Protein AF-A0A0G0PL62-F1 (afdb_monomer)

Radius of gyration: 11.69 Å; Cα contacts (8 Å, |Δi|>4): 25; chains: 1; bounding box: 22×27×32 Å

Structure (mmCIF, N/CA/C/O backbone):
data_AF-A0A0G0PL62-F1
#
_entry.id   AF-A0A0G0PL62-F1
#
loop_
_atom_site.group_PDB
_atom_site.id
_atom_site.type_symbol
_atom_site.label_atom_id
_atom_site.label_alt_id
_atom_site.label_comp_id
_atom_site.label_asym_id
_atom_site.label_entity_id
_atom_site.label_seq_id
_atom_site.pdbx_PDB_ins_code
_atom_site.Cartn_x
_atom_site.Cartn_y
_atom_site.Cartn_z
_atom_site.occupancy
_atom_site.B_iso_or_equiv
_atom_site.auth_seq_id
_atom_site.auth_comp_id
_atom_site.auth_asym_id
_atom_site.auth_atom_id
_atom_site.pdbx_PDB_model_num
ATOM 1 N N . PRO A 1 1 ? 9.866 8.590 -11.134 1.00 62.72 1 PRO A N 1
ATOM 2 C CA . PRO A 1 1 ? 10.222 7.275 -10.551 1.00 62.72 1 PRO A CA 1
ATOM 3 C C . PRO A 1 1 ? 10.185 7.216 -9.013 1.00 62.72 1 PRO A C 1
ATOM 5 O O . PRO A 1 1 ? 9.629 6.265 -8.483 1.00 62.72 1 PRO A O 1
ATOM 8 N N . VAL A 1 2 ? 10.760 8.190 -8.286 1.00 78.88 2 VAL A N 1
ATOM 9 C CA . VAL A 1 2 ? 10.639 8.263 -6.806 1.00 78.88 2 VAL A CA 1
ATOM 10 C C . VAL A 1 2 ? 9.396 9.051 -6.396 1.00 78.88 2 VAL A C 1
ATOM 12 O O . VAL A 1 2 ? 8.589 8.555 -5.623 1.00 78.88 2 VAL A O 1
ATOM 15 N N . GLN A 1 3 ? 9.196 10.224 -6.996 1.00 88.38 3 GLN A N 1
ATOM 16 C CA . GLN A 1 3 ? 8.081 11.114 -6.668 1.00 88.38 3 GLN A CA 1
ATOM 17 C C . GLN A 1 3 ? 6.705 10.463 -6.896 1.00 88.38 3 GLN A C 1
ATOM 19 O O . GLN A 1 3 ? 5.853 10.500 -6.021 1.00 88.38 3 GLN A O 1
ATOM 24 N N . GLU A 1 4 ? 6.513 9.767 -8.020 1.00 86.75 4 GLU A N 1
ATOM 25 C CA . GLU A 1 4 ? 5.264 9.035 -8.302 1.00 86.75 4 GLU A CA 1
ATOM 26 C C . GLU A 1 4 ? 5.016 7.906 -7.282 1.00 86.75 4 GLU A C 1
ATOM 28 O O . GLU A 1 4 ? 3.884 7.653 -6.874 1.00 86.75 4 GLU A O 1
ATOM 33 N N . ALA A 1 5 ? 6.078 7.239 -6.818 1.00 86.56 5 ALA A N 1
ATOM 34 C CA . ALA A 1 5 ? 5.966 6.205 -5.793 1.00 86.56 5 ALA A CA 1
ATOM 35 C C . ALA A 1 5 ? 5.603 6.801 -4.421 1.00 86.56 5 ALA A C 1
ATOM 37 O O . ALA A 1 5 ? 4.797 6.221 -3.694 1.00 86.56 5 ALA A O 1
ATOM 38 N N . GLU A 1 6 ? 6.156 7.968 -4.078 1.00 91.56 6 GLU A N 1
ATOM 39 C CA . GLU A 1 6 ? 5.806 8.722 -2.868 1.00 91.5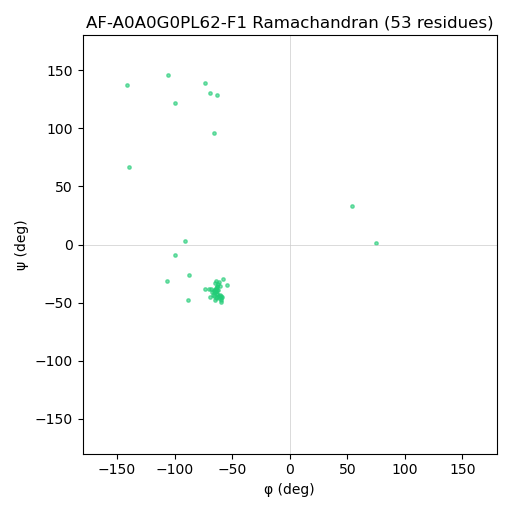6 6 GLU A CA 1
ATOM 40 C C . GLU A 1 6 ? 4.354 9.216 -2.904 1.00 91.56 6 GLU A C 1
ATOM 42 O O . GLU A 1 6 ? 3.652 9.150 -1.892 1.00 91.56 6 GLU A O 1
ATOM 47 N N . GLU A 1 7 ? 3.870 9.652 -4.067 1.00 91.81 7 GLU A N 1
ATOM 48 C CA . GLU A 1 7 ? 2.475 10.054 -4.274 1.00 91.81 7 GLU A CA 1
ATOM 49 C C . GLU A 1 7 ? 1.514 8.874 -4.082 1.00 91.81 7 GLU A C 1
ATOM 51 O O . GLU A 1 7 ? 0.527 8.987 -3.347 1.00 91.81 7 GLU A O 1
ATOM 56 N N . ILE A 1 8 ? 1.829 7.713 -4.668 1.00 91.06 8 ILE A N 1
ATOM 57 C CA . ILE A 1 8 ? 1.052 6.482 -4.471 1.00 91.06 8 ILE A CA 1
ATOM 58 C C . ILE A 1 8 ? 1.062 6.074 -2.994 1.00 91.06 8 ILE A C 1
ATOM 60 O O . ILE A 1 8 ? 0.003 5.789 -2.430 1.00 91.06 8 ILE A O 1
ATOM 64 N N . ALA A 1 9 ? 2.226 6.088 -2.339 1.00 92.56 9 ALA A N 1
ATOM 65 C CA . ALA A 1 9 ? 2.343 5.748 -0.923 1.00 92.56 9 ALA A CA 1
ATOM 66 C C . ALA A 1 9 ? 1.512 6.691 -0.036 1.00 92.56 9 ALA A C 1
ATOM 68 O O . ALA A 1 9 ? 0.781 6.229 0.841 1.00 92.56 9 ALA A O 1
ATOM 69 N N . SER A 1 10 ? 1.554 7.995 -0.312 1.00 94.38 10 SER A N 1
ATOM 70 C CA . SER A 1 10 ? 0.783 9.013 0.414 1.00 94.38 10 SER A CA 1
ATOM 71 C C . SER A 1 10 ? -0.727 8.835 0.226 1.00 94.38 10 SER A C 1
A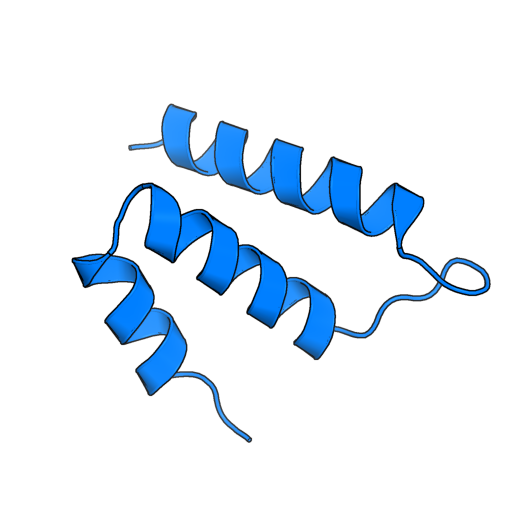TOM 73 O O . SER A 1 10 ? -1.507 8.975 1.175 1.00 94.38 10 SER A O 1
ATOM 75 N N . SER A 1 11 ? -1.154 8.475 -0.989 1.00 93.81 11 SER A N 1
ATOM 76 C CA . SER A 1 11 ? -2.553 8.172 -1.299 1.00 93.81 11 SER A CA 1
ATOM 77 C C . SER A 1 11 ? -3.044 6.933 -0.544 1.00 93.81 11 SER A C 1
ATOM 79 O O . SER A 1 11 ? -4.088 6.975 0.113 1.00 93.81 11 SER A O 1
ATOM 81 N N . VAL A 1 12 ? -2.261 5.849 -0.562 1.00 94.19 12 VAL A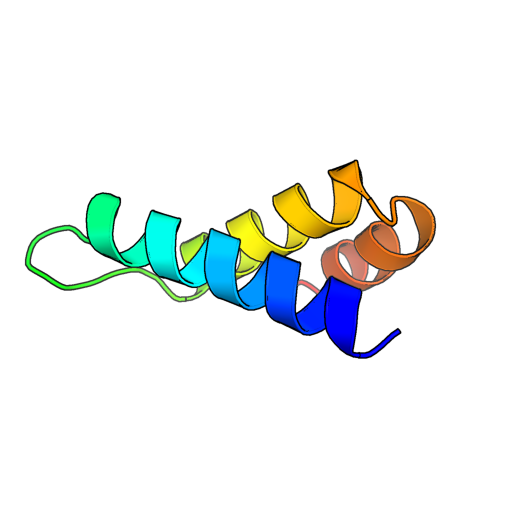 N 1
ATOM 82 C CA . VAL A 1 12 ? -2.585 4.602 0.147 1.00 94.19 12 VAL A CA 1
ATOM 83 C C . VAL A 1 12 ? -2.605 4.819 1.659 1.00 94.19 12 VAL A C 1
ATOM 85 O O . VAL A 1 12 ? -3.516 4.334 2.326 1.00 94.19 12 VAL A O 1
ATOM 88 N N . GLN A 1 13 ? -1.663 5.588 2.209 1.00 93.44 13 GLN A N 1
ATOM 89 C CA . GLN A 1 13 ? -1.652 5.942 3.629 1.00 93.44 13 GLN A CA 1
ATOM 90 C C . GLN A 1 13 ? -2.921 6.705 4.028 1.00 93.44 13 GLN A C 1
ATOM 92 O O . GLN A 1 13 ? -3.568 6.356 5.016 1.00 93.44 13 GLN A O 1
ATOM 97 N N . SER A 1 14 ? -3.301 7.713 3.239 1.00 94.44 14 SER A N 1
ATOM 98 C CA . SER A 1 14 ? -4.504 8.516 3.489 1.00 94.44 14 SER A CA 1
ATOM 99 C C . SER A 1 14 ? -5.779 7.670 3.437 1.00 94.44 14 SER A C 1
ATOM 101 O O . SER A 1 14 ? -6.685 7.854 4.250 1.00 94.44 14 SER A O 1
ATOM 103 N N . TRP A 1 15 ? -5.850 6.717 2.503 1.00 94.94 15 TRP A N 1
ATOM 104 C CA . TRP A 1 15 ? -6.946 5.752 2.419 1.00 94.94 15 TRP A CA 1
ATOM 105 C C . TRP A 1 15 ? -6.969 4.791 3.616 1.00 94.94 15 TRP A C 1
ATOM 107 O O . TRP A 1 15 ? -8.040 4.544 4.173 1.00 94.94 15 TRP A O 1
ATOM 117 N N . ALA A 1 16 ? -5.812 4.275 4.041 1.00 93.62 16 ALA A N 1
ATOM 118 C CA . ALA A 1 16 ? -5.711 3.324 5.147 1.00 93.62 16 ALA A CA 1
ATOM 119 C C . ALA A 1 16 ? -6.183 3.943 6.469 1.00 93.62 16 ALA A C 1
ATOM 121 O O . ALA A 1 16 ? -6.902 3.298 7.225 1.00 93.62 16 ALA A O 1
ATOM 122 N N . GLN A 1 17 ? -5.861 5.218 6.711 1.00 92.50 17 GLN A N 1
ATOM 123 C CA . GLN A 1 17 ? -6.341 5.960 7.883 1.00 92.50 17 GLN A CA 1
ATOM 124 C C . GLN A 1 17 ? -7.871 6.085 7.936 1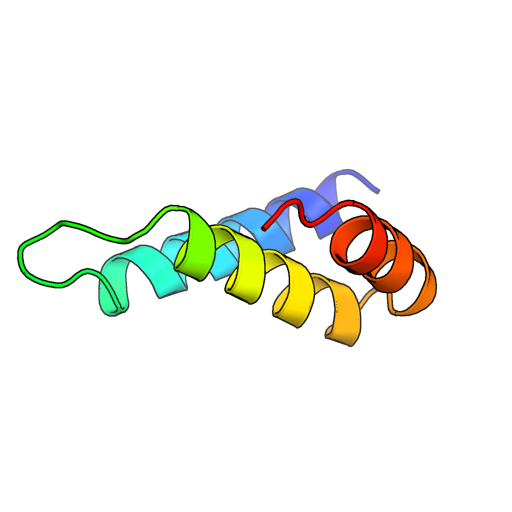.0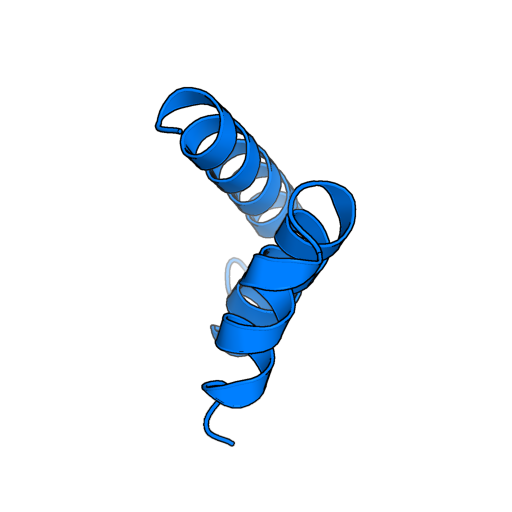0 92.50 17 GLN A C 1
ATOM 126 O O . GLN A 1 17 ? -8.441 6.108 9.021 1.00 92.50 17 GLN A O 1
A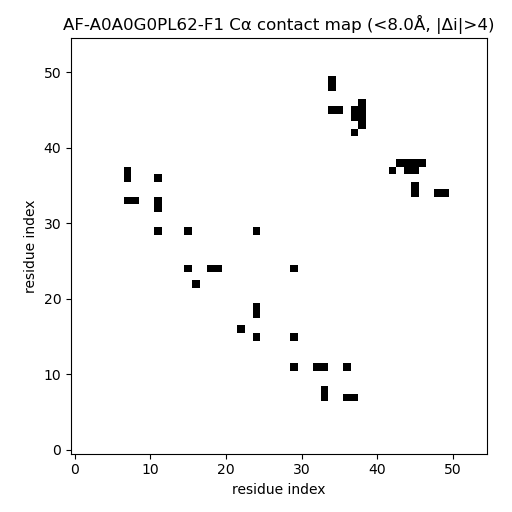TOM 131 N N . GLN A 1 18 ? -8.533 6.164 6.779 1.00 92.88 18 GLN A N 1
ATOM 132 C CA . GLN A 1 18 ? -9.993 6.280 6.680 1.00 92.88 18 GLN A CA 1
ATOM 133 C C . GLN A 1 18 ? -10.700 4.921 6.668 1.00 92.88 18 GLN A C 1
ATOM 135 O O . GLN A 1 18 ? -11.865 4.831 7.044 1.00 92.88 18 GLN A O 1
ATOM 140 N N . SER A 1 19 ? -10.008 3.879 6.207 1.00 90.88 19 SER A N 1
ATOM 141 C CA . SER A 1 19 ? -10.583 2.547 5.983 1.00 90.88 19 SER A CA 1
ATOM 142 C C . SER A 1 19 ? -10.294 1.565 7.117 1.00 90.88 19 SER A C 1
ATOM 144 O O . SER A 1 19 ? -10.842 0.464 7.113 1.00 90.88 19 SER A O 1
ATOM 146 N N . ALA A 1 20 ? -9.431 1.936 8.067 1.00 91.06 20 ALA A N 1
ATOM 147 C CA . ALA A 1 20 ? -9.131 1.116 9.230 1.00 91.06 20 ALA A CA 1
ATOM 148 C C . ALA A 1 20 ? -10.383 0.922 10.100 1.00 91.06 20 ALA A C 1
ATOM 150 O O . ALA A 1 20 ? -11.041 1.885 10.496 1.00 91.06 20 ALA A O 1
ATOM 151 N N . VAL A 1 21 ? -10.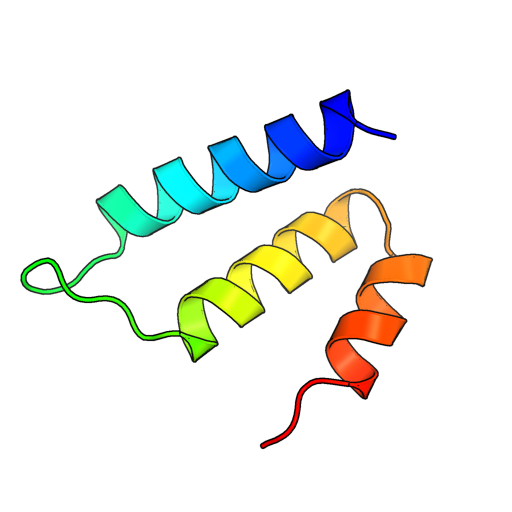680 -0.333 10.433 1.00 88.81 21 VAL A N 1
ATOM 152 C CA . VAL A 1 21 ? -11.761 -0.711 11.348 1.00 88.81 21 VAL A CA 1
ATOM 153 C C . VAL A 1 21 ? -11.128 -0.992 12.701 1.00 88.81 21 VAL A C 1
ATOM 155 O O . VAL A 1 21 ? -10.213 -1.807 12.802 1.00 88.81 21 VAL A O 1
ATOM 158 N N . ASP A 1 22 ? -11.559 -0.267 13.733 1.00 89.44 22 ASP A N 1
ATOM 159 C CA . ASP A 1 22 ? -10.966 -0.331 15.077 1.00 89.44 22 ASP A CA 1
ATOM 160 C C . ASP A 1 22 ? -9.441 -0.095 15.084 1.00 89.44 22 ASP A C 1
ATOM 162 O O . ASP A 1 22 ? -8.696 -0.681 15.867 1.00 89.44 22 ASP A O 1
ATOM 166 N N . GLY A 1 23 ? -8.958 0.754 14.168 1.00 90.19 23 GLY A N 1
ATOM 167 C CA . GLY A 1 23 ? -7.531 1.047 13.998 1.00 90.19 23 GLY A CA 1
ATOM 168 C C . GLY A 1 23 ? -6.726 -0.062 13.312 1.00 90.19 23 GLY A C 1
ATOM 169 O O . GLY A 1 23 ? -5.524 0.104 13.116 1.00 90.19 23 GLY A O 1
ATOM 170 N N . ASN A 1 24 ? -7.372 -1.157 12.907 1.00 90.81 24 ASN A N 1
ATOM 171 C CA . ASN A 1 24 ? -6.747 -2.271 12.209 1.00 90.81 24 ASN A CA 1
ATOM 172 C C . ASN A 1 24 ? -7.120 -2.271 10.725 1.00 90.81 24 ASN A C 1
ATOM 174 O O . ASN A 1 24 ? -8.233 -1.923 10.331 1.00 90.81 24 ASN A O 1
ATOM 178 N N . ILE A 1 25 ? -6.178 -2.702 9.893 1.00 93.06 25 ILE A N 1
ATOM 179 C CA . ILE A 1 25 ? -6.389 -2.908 8.464 1.00 93.06 25 ILE A CA 1
ATOM 180 C C . ILE A 1 25 ? -5.638 -4.159 8.028 1.00 93.06 25 ILE A C 1
ATOM 182 O O . ILE A 1 25 ? -4.502 -4.388 8.451 1.00 93.06 25 ILE A O 1
ATOM 186 N N . ASP A 1 26 ? -6.274 -4.983 7.201 1.00 92.06 26 ASP A N 1
ATOM 187 C CA . ASP A 1 26 ? -5.629 -6.198 6.732 1.00 92.06 26 ASP A CA 1
ATOM 188 C C . ASP A 1 26 ? -4.543 -5.866 5.699 1.00 92.06 26 ASP A C 1
ATOM 190 O O . ASP A 1 26 ? -4.705 -5.020 4.812 1.00 92.06 26 ASP A O 1
ATOM 194 N N . SER A 1 27 ? -3.414 -6.566 5.793 1.00 90.12 27 SER A N 1
ATOM 195 C CA . SER A 1 27 ? -2.302 -6.415 4.852 1.00 90.12 27 SER A CA 1
ATOM 196 C C . SER A 1 27 ? -2.704 -6.694 3.395 1.00 90.12 27 SER A C 1
ATOM 198 O O . SER A 1 27 ? -2.144 -6.095 2.474 1.00 90.12 27 SER A O 1
ATOM 200 N N . THR A 1 28 ? -3.696 -7.560 3.174 1.00 90.25 28 THR A N 1
ATOM 201 C CA . THR A 1 28 ? -4.274 -7.848 1.857 1.00 90.25 28 THR A CA 1
ATOM 202 C C . THR A 1 28 ? -5.036 -6.650 1.308 1.00 90.25 28 THR A C 1
ATOM 204 O O . THR A 1 28 ? -4.853 -6.312 0.143 1.00 90.25 28 THR A O 1
ATOM 207 N N . GLN A 1 29 ? -5.789 -5.935 2.149 1.00 91.94 29 GLN A N 1
ATOM 208 C CA . GLN A 1 29 ? -6.495 -4.720 1.744 1.00 91.94 29 GLN A CA 1
ATOM 209 C C . GLN A 1 29 ? -5.507 -3.610 1.363 1.00 91.94 29 GLN A C 1
ATOM 211 O O . GLN A 1 29 ? -5.703 -2.938 0.351 1.00 91.94 29 GLN A O 1
ATOM 216 N N . ILE A 1 30 ? -4.414 -3.449 2.122 1.00 92.38 30 ILE A N 1
ATOM 217 C CA . ILE A 1 30 ? -3.337 -2.511 1.764 1.00 92.38 30 ILE A CA 1
ATOM 218 C C . ILE A 1 30 ? -2.739 -2.883 0.405 1.00 92.38 30 ILE A C 1
ATOM 220 O O . ILE A 1 30 ? -2.609 -2.028 -0.471 1.00 92.38 30 ILE A O 1
ATOM 224 N N . ARG A 1 31 ? -2.393 -4.161 0.211 1.00 91.44 31 ARG A N 1
ATOM 225 C CA . ARG A 1 31 ? -1.816 -4.658 -1.045 1.00 91.44 31 ARG A CA 1
ATOM 226 C C . ARG A 1 31 ? -2.746 -4.408 -2.231 1.00 91.44 31 ARG A C 1
ATOM 228 O O . ARG A 1 31 ? -2.289 -3.927 -3.265 1.00 91.44 31 ARG A O 1
ATOM 235 N N . ASP A 1 32 ? -4.032 -4.694 -2.073 1.00 92.00 32 ASP A N 1
ATOM 236 C CA . ASP A 1 32 ? -5.029 -4.500 -3.123 1.00 92.00 32 ASP A CA 1
ATOM 237 C C . ASP A 1 32 ? -5.178 -3.022 -3.481 1.00 92.00 32 ASP A C 1
ATOM 239 O O . ASP A 1 32 ? -5.210 -2.680 -4.665 1.00 92.00 32 ASP A O 1
ATOM 243 N N . LYS A 1 33 ? -5.144 -2.128 -2.485 1.00 93.19 33 LYS A N 1
ATOM 244 C CA . LYS A 1 33 ? -5.186 -0.689 -2.750 1.00 93.19 33 LYS A CA 1
ATOM 245 C C . LYS A 1 33 ? -3.945 -0.181 -3.482 1.00 93.19 33 LYS A C 1
ATOM 247 O O . LYS A 1 33 ? -4.067 0.654 -4.376 1.00 93.19 33 LYS A O 1
ATOM 252 N N . VAL A 1 34 ? -2.761 -0.693 -3.143 1.00 92.06 34 VAL A N 1
ATOM 253 C CA . VAL A 1 34 ? -1.514 -0.365 -3.858 1.00 92.06 34 VAL A CA 1
ATOM 254 C C . VAL A 1 34 ? -1.602 -0.804 -5.320 1.00 92.06 34 VAL A C 1
ATOM 256 O O . VAL A 1 34 ? -1.256 -0.033 -6.211 1.00 92.06 34 VAL A O 1
ATOM 259 N N . ILE A 1 35 ? -2.106 -2.012 -5.586 1.00 91.00 35 ILE A N 1
ATOM 260 C CA . ILE A 1 35 ? -2.298 -2.515 -6.953 1.00 91.00 35 ILE A CA 1
ATOM 261 C C . ILE A 1 35 ? -3.311 -1.652 -7.715 1.00 91.00 35 ILE A C 1
ATOM 263 O O . ILE A 1 35 ? -3.074 -1.322 -8.874 1.00 91.00 35 ILE A O 1
ATOM 267 N N . GLU A 1 36 ? -4.417 -1.255 -7.083 1.00 91.06 36 GLU A N 1
ATOM 268 C CA . GLU A 1 36 ? -5.413 -0.358 -7.681 1.00 91.06 36 GLU A CA 1
ATOM 269 C C . GLU A 1 36 ? -4.803 1.001 -8.062 1.00 91.06 36 GLU A C 1
ATOM 271 O O . GLU A 1 36 ? -4.986 1.470 -9.187 1.00 91.06 36 GLU A O 1
ATOM 276 N N . ALA A 1 37 ? -4.021 1.604 -7.161 1.00 90.81 37 ALA A N 1
ATOM 277 C CA . ALA A 1 37 ? -3.330 2.864 -7.424 1.00 90.81 37 ALA A CA 1
ATOM 278 C C . ALA A 1 37 ? -2.307 2.724 -8.566 1.00 90.81 37 ALA A C 1
ATOM 280 O O . ALA A 1 37 ? -2.265 3.561 -9.472 1.00 90.81 37 ALA A O 1
ATOM 281 N N . LEU A 1 38 ? -1.543 1.626 -8.577 1.00 89.38 38 LEU A N 1
ATOM 282 C CA . LEU A 1 38 ? -0.601 1.308 -9.649 1.00 89.38 38 LEU A CA 1
ATOM 283 C C . LEU A 1 38 ? -1.305 1.068 -10.984 1.00 89.38 38 LEU A C 1
ATOM 285 O O . LEU A 1 38 ? -0.791 1.502 -11.999 1.00 89.38 38 LEU A O 1
ATOM 289 N N . LYS A 1 39 ? -2.481 0.436 -11.031 1.00 88.19 39 LYS A N 1
ATOM 290 C CA . LYS A 1 39 ? -3.223 0.244 -12.292 1.00 88.19 39 LYS A CA 1
ATOM 291 C C . LYS A 1 39 ? -3.600 1.558 -12.964 1.00 88.19 39 LYS A C 1
ATOM 293 O O . LYS A 1 39 ? -3.621 1.625 -14.190 1.00 88.19 39 LYS A O 1
ATOM 298 N N . SER A 1 40 ? -3.914 2.573 -12.163 1.00 83.31 40 SER A N 1
ATOM 299 C CA . SER A 1 40 ? -4.328 3.888 -12.656 1.00 83.31 40 SER A CA 1
ATOM 300 C C . SER A 1 40 ? -3.180 4.637 -13.343 1.00 83.31 40 SER A C 1
ATOM 302 O O . SER A 1 40 ? -3.394 5.281 -14.367 1.00 83.31 40 SER A O 1
ATOM 304 N N . GL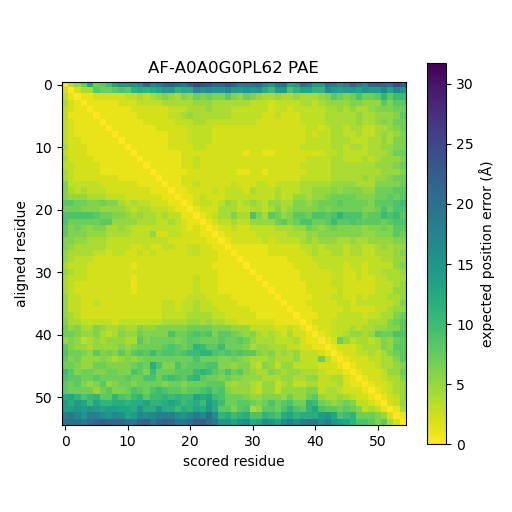N A 1 41 ? -1.957 4.526 -12.811 1.00 81.50 41 GLN A N 1
ATOM 305 C CA . GLN A 1 41 ? -0.792 5.286 -13.294 1.00 81.50 41 GLN A CA 1
ATOM 306 C C . GLN A 1 41 ? 0.227 4.446 -14.092 1.00 81.50 41 GLN A C 1
ATOM 308 O O . GLN A 1 41 ? 0.854 4.955 -15.016 1.00 81.50 41 GLN A O 1
ATOM 313 N N . PHE A 1 42 ? 0.366 3.159 -13.770 1.00 85.00 42 PHE A N 1
ATOM 314 C CA . PHE A 1 42 ? 1.390 2.221 -14.257 1.00 85.00 42 PHE A CA 1
ATOM 315 C C . PHE A 1 42 ? 0.785 0.828 -14.553 1.00 85.00 42 PHE A C 1
ATOM 317 O O . PHE A 1 42 ? 1.061 -0.163 -13.861 1.00 85.00 42 PHE A O 1
ATOM 324 N N . PRO A 1 43 ? -0.094 0.717 -15.567 1.00 80.75 43 PRO A N 1
ATOM 325 C CA . PRO A 1 43 ? -0.869 -0.498 -15.816 1.00 80.75 43 PRO A CA 1
ATOM 326 C C . PRO A 1 43 ? -0.003 -1.725 -16.149 1.00 80.75 43 PRO A C 1
ATOM 328 O O . PRO A 1 43 ? -0.344 -2.837 -15.744 1.00 80.75 43 PRO A O 1
ATOM 331 N N . SER A 1 44 ? 1.133 -1.555 -16.829 1.00 81.44 44 SER A N 1
ATOM 332 C CA . SER A 1 44 ? 2.077 -2.642 -17.138 1.00 81.44 44 SER A CA 1
ATOM 333 C C . SER A 1 44 ? 2.738 -3.228 -15.891 1.00 81.44 44 SER A C 1
ATOM 335 O O . SER A 1 44 ? 2.831 -4.444 -15.740 1.00 81.44 44 SER A O 1
ATOM 337 N N . GLU A 1 45 ? 3.170 -2.364 -14.983 1.00 79.75 45 GLU A N 1
ATOM 338 C CA . GLU A 1 45 ? 3.887 -2.691 -13.760 1.00 79.75 45 GLU A CA 1
ATOM 339 C C . GLU A 1 45 ? 2.935 -3.311 -12.740 1.00 79.75 45 GLU A C 1
ATOM 341 O O . GLU A 1 45 ? 3.288 -4.293 -12.086 1.00 79.75 45 GLU A O 1
ATOM 346 N N . SER A 1 46 ? 1.699 -2.803 -12.665 1.00 81.81 46 SER A N 1
ATOM 347 C CA . SER A 1 46 ? 0.648 -3.338 -11.793 1.00 81.81 46 SER A CA 1
ATOM 348 C C . SER A 1 46 ? 0.398 -4.833 -12.025 1.00 81.81 46 SER A C 1
ATOM 350 O O . SER A 1 46 ? 0.209 -5.590 -11.073 1.00 81.81 46 SER A O 1
ATOM 352 N N . ARG A 1 47 ? 0.515 -5.288 -13.279 1.00 79.62 47 ARG A N 1
ATOM 353 C CA . ARG A 1 47 ? 0.315 -6.685 -13.677 1.00 79.62 47 ARG A CA 1
ATOM 354 C C . ARG A 1 47 ? 1.348 -7.626 -13.056 1.00 79.62 47 ARG A C 1
ATOM 356 O O . ARG A 1 47 ? 1.029 -8.777 -12.757 1.00 79.62 47 ARG A O 1
ATOM 363 N N . ASN A 1 48 ? 2.567 -7.140 -12.813 1.00 81.94 48 ASN A N 1
ATOM 364 C CA . ASN A 1 48 ? 3.590 -7.911 -12.109 1.00 81.94 48 ASN A CA 1
ATOM 365 C C . ASN A 1 48 ? 3.202 -8.090 -10.638 1.00 81.94 48 ASN A C 1
ATOM 367 O O . ASN A 1 48 ? 3.248 -9.205 -10.126 1.00 81.94 48 ASN A O 1
ATOM 371 N N . PHE A 1 49 ? 2.754 -7.023 -9.972 1.00 80.06 49 PHE A N 1
ATOM 372 C CA . PH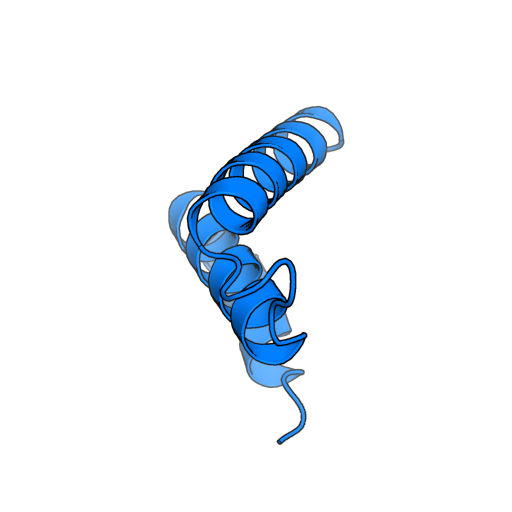E A 1 49 ? 2.312 -7.092 -8.576 1.00 80.06 49 PHE A CA 1
ATOM 373 C C . PHE A 1 49 ? 1.095 -8.003 -8.387 1.00 80.06 49 PHE A C 1
ATOM 375 O O . PHE A 1 49 ? 1.046 -8.746 -7.409 1.00 80.06 49 PHE A O 1
ATOM 382 N N . GLU A 1 50 ? 0.161 -8.014 -9.340 1.00 78.25 50 GLU A N 1
ATOM 383 C CA . GLU A 1 50 ? -0.941 -8.983 -9.359 1.00 78.25 50 GLU A CA 1
ATOM 384 C C . GLU A 1 50 ? -0.450 -10.419 -9.522 1.00 78.25 50 GLU A C 1
ATOM 386 O O . GLU A 1 50 ? -0.884 -11.304 -8.793 1.00 78.25 50 GLU A O 1
ATOM 391 N N . THR A 1 51 ? 0.489 -10.652 -10.440 1.00 78.00 51 THR A N 1
ATOM 392 C CA . THR A 1 51 ? 1.033 -11.992 -10.708 1.00 78.00 51 THR A CA 1
ATOM 393 C C . THR A 1 51 ? 1.798 -12.554 -9.505 1.00 78.00 51 THR A C 1
ATOM 395 O O . THR A 1 51 ? 1.774 -13.758 -9.261 1.00 78.00 51 THR A O 1
ATOM 398 N N . TYR A 1 52 ? 2.463 -11.695 -8.726 1.00 77.38 52 TYR A N 1
ATOM 399 C CA . TYR A 1 52 ? 3.195 -12.083 -7.516 1.00 77.38 52 TYR A CA 1
ATOM 400 C C . TYR A 1 52 ? 2.356 -12.019 -6.231 1.00 77.38 52 TYR A C 1
ATOM 402 O O . TYR A 1 52 ? 2.887 -12.293 -5.147 1.00 77.38 52 TYR A O 1
ATOM 410 N N . LYS A 1 53 ? 1.058 -11.694 -6.318 1.00 76.38 53 LYS A N 1
ATOM 411 C CA . LYS A 1 53 ? 0.130 -11.799 -5.189 1.00 76.38 53 LYS A CA 1
ATOM 412 C C . LYS A 1 53 ? -0.011 -13.281 -4.832 1.00 76.38 53 LYS A C 1
ATOM 414 O O . LYS A 1 53 ? -0.770 -14.011 -5.454 1.00 76.38 53 LYS A O 1
ATOM 419 N N . LYS A 1 54 ? 0.760 -13.732 -3.841 1.00 63.03 54 LYS A N 1
ATOM 420 C CA . LYS A 1 54 ? 0.559 -15.048 -3.226 1.00 63.03 54 LYS A CA 1
ATOM 421 C C . LYS A 1 54 ? -0.751 -15.020 -2.438 1.00 63.03 54 LYS A C 1
ATOM 423 O O . LYS A 1 54 ? -0.963 -14.054 -1.694 1.00 63.03 54 LYS A O 1
ATOM 428 N N . GLU A 1 55 ? -1.585 -16.032 -2.682 1.00 61.88 55 GLU A N 1
ATOM 429 C CA . GLU A 1 55 ? -2.808 -16.332 -1.921 1.00 61.88 55 GLU A CA 1
ATOM 430 C C . GLU A 1 55 ? -2.509 -16.539 -0.434 1.00 61.88 55 GLU A C 1
ATOM 432 O O . GLU A 1 55 ? -1.435 -17.108 -0.116 1.00 61.88 55 GLU A O 1
#

Sequence (55 aa):
PVQEAEEIASSVQSWAQQSAVDGNIDSTQIRDKVIEALKSQFPSESRNFETYKKE

Solvent-accessible surface area (backbone atoms only — not comparable to full-atom values): 3284 Å² total; per-residue (Å²): 120,64,66,62,50,52,50,50,50,53,51,48,51,58,48,48,74,71,66,33,58,96,84,44,72,58,70,66,59,55,50,52,49,50,41,55,56,30,44,77,80,38,53,76,61,23,52,53,58,59,72,68,57,76,130

pLDDT: mean 86.81, std 7.89, range [61.88, 94.94]

Mean predicted aligned error: 4.66 Å

Foldseek 3Di:
DVVLVVVLVVVLVVVCVVPADVNDDDPVVSLVSSLVSCCVPPVPVSVVSVVPPDD

Secondary structure (DSSP, 8-state):
--HHHHHHHHHHHHHHHHH-BTTB--HHHHHHHHHHHHHHH-HHHHHHHHHT---

Organism: NCBI:txid1618552